Protein AF-A0A482Z0H4-F1 (afdb_monomer_lite)

Radius of gyration: 23.76 Å; chains: 1; bounding box: 44×50×64 Å

Foldseek 3Di:
DDDPVRVVVVVVVVVVDPQDPDPVSVVVVVCVVVVLVLPDDDDCVPPPQLVVQLVVVVVVPDDSVVSNVVSVVVVSVVSNVVSVCCVVVPPDPPPVVVVVVVVVVVVVVPDD

pLDDT: mean 78.41, std 15.63, range [41.41, 98.12]

Sequence (112 aa):
MLSRPKIVANRLNAQLSTGPKTSLGKRVSSKNSTKHGLNVEIDFESSDAYTYLKSLLTGEGYSSFEAADIAANLLNYRRVMDAYYETYTKTKEVDEFNWNMNLVAMGIGLDV

Secondary structure (DSSP, 8-state):
---HHHHHHHHHHHHH--S--SHHHHHHHHHHHHHT-TTS----TT-HHHHHHHHHHHHTT--HHHHHHHHHHHHHHHHHHHHHHHHHHS-----HHHHHHHHHHHHTTS--

Structure (mmCIF, N/CA/C/O backbone):
data_AF-A0A482Z0H4-F1
#
_entry.id   AF-A0A482Z0H4-F1
#
loop_
_atom_site.group_PDB
_atom_sit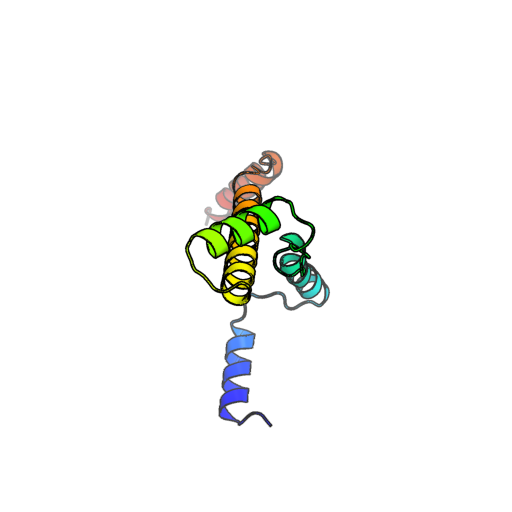e.id
_atom_site.type_symbol
_atom_site.label_atom_id
_atom_site.label_alt_id
_atom_site.label_comp_id
_atom_site.label_asym_id
_atom_site.label_entity_id
_atom_site.label_seq_id
_atom_site.pdbx_PDB_ins_code
_atom_site.Cartn_x
_atom_site.Cartn_y
_atom_site.Cartn_z
_atom_site.occupancy
_atom_site.B_iso_or_equiv
_atom_site.auth_seq_id
_atom_site.auth_comp_id
_atom_site.auth_asym_id
_atom_site.auth_atom_id
_atom_site.pdbx_PDB_model_num
ATOM 1 N N . MET A 1 1 ? 5.334 -32.801 -17.620 1.00 65.62 1 MET A N 1
ATOM 2 C CA . MET A 1 1 ? 6.019 -32.690 -18.932 1.00 65.62 1 MET A CA 1
ATOM 3 C C . MET A 1 1 ? 5.225 -31.758 -19.840 1.00 65.62 1 MET A C 1
ATOM 5 O O . MET A 1 1 ? 4.003 -31.839 -19.836 1.00 65.62 1 MET A O 1
ATOM 9 N N . LEU A 1 2 ? 5.878 -30.853 -20.578 1.00 71.94 2 LEU A N 1
ATOM 10 C CA . LEU A 1 2 ? 5.196 -29.991 -21.556 1.00 71.94 2 LEU A CA 1
ATOM 11 C C . LEU A 1 2 ? 4.818 -30.811 -22.799 1.00 71.94 2 LEU A C 1
ATOM 13 O O . LEU A 1 2 ? 5.626 -31.600 -23.285 1.00 71.94 2 LEU A O 1
ATOM 17 N N . SER A 1 3 ? 3.599 -30.634 -23.312 1.00 89.38 3 SER A N 1
ATOM 18 C CA . SER A 1 3 ? 3.145 -31.309 -24.532 1.00 89.38 3 SER A CA 1
ATOM 19 C C . SER A 1 3 ? 3.906 -30.799 -25.764 1.00 89.38 3 SER A C 1
ATOM 21 O O . SER A 1 3 ? 4.366 -29.654 -25.787 1.00 89.38 3 SER A O 1
ATOM 23 N N . ARG A 1 4 ? 4.018 -31.623 -26.818 1.00 88.56 4 ARG A N 1
ATOM 24 C CA . ARG A 1 4 ? 4.681 -31.235 -28.082 1.00 88.56 4 ARG A CA 1
ATOM 25 C C . ARG A 1 4 ? 4.195 -29.879 -28.636 1.00 88.56 4 ARG A C 1
ATOM 27 O O . ARG A 1 4 ? 5.056 -29.070 -28.975 1.00 88.56 4 ARG A O 1
ATOM 34 N N . PRO A 1 5 ? 2.881 -29.564 -28.650 1.00 90.12 5 PRO A N 1
ATOM 35 C CA . PRO A 1 5 ? 2.400 -28.247 -29.076 1.00 90.12 5 PRO A CA 1
ATOM 36 C C . PRO A 1 5 ? 2.927 -27.096 -28.211 1.00 90.12 5 PRO A C 1
ATOM 38 O O . PRO A 1 5 ? 3.361 -26.078 -28.743 1.00 90.12 5 PRO A O 1
ATOM 41 N N . LYS A 1 6 ? 2.970 -27.271 -26.880 1.00 87.38 6 LYS A N 1
ATOM 42 C CA . LYS A 1 6 ? 3.515 -26.259 -25.959 1.00 87.38 6 LYS A CA 1
ATOM 43 C C . LYS A 1 6 ? 5.006 -26.014 -26.190 1.00 87.38 6 LYS A C 1
ATOM 45 O O . LYS A 1 6 ? 5.451 -24.876 -26.103 1.00 87.38 6 LYS A O 1
ATOM 50 N N . ILE A 1 7 ? 5.776 -27.056 -26.507 1.00 90.56 7 ILE A N 1
ATOM 51 C CA . ILE A 1 7 ? 7.211 -26.919 -26.802 1.00 90.56 7 ILE A CA 1
ATOM 52 C C . ILE A 1 7 ? 7.426 -26.098 -28.079 1.00 90.56 7 ILE A C 1
ATOM 54 O O . ILE A 1 7 ? 8.255 -25.190 -28.080 1.00 90.56 7 ILE A O 1
ATOM 58 N N . VAL A 1 8 ? 6.671 -26.381 -29.147 1.00 91.31 8 VAL A N 1
ATOM 59 C CA . VAL A 1 8 ? 6.768 -25.641 -30.418 1.00 91.31 8 VAL A CA 1
ATOM 60 C C . VAL A 1 8 ? 6.372 -24.176 -30.227 1.00 91.31 8 VAL A C 1
ATOM 62 O O . VAL A 1 8 ? 7.127 -23.290 -30.623 1.00 91.31 8 VAL A O 1
ATOM 65 N N . ALA A 1 9 ? 5.255 -23.916 -29.540 1.00 86.94 9 ALA A N 1
ATOM 66 C CA . ALA A 1 9 ? 4.801 -22.560 -29.234 1.00 86.94 9 ALA A CA 1
ATOM 67 C C . ALA A 1 9 ? 5.834 -21.773 -28.408 1.00 86.94 9 ALA A C 1
ATOM 69 O O . ALA A 1 9 ? 6.181 -20.648 -28.758 1.00 86.94 9 ALA A O 1
ATOM 70 N N . ASN A 1 10 ? 6.407 -22.383 -27.364 1.00 84.88 10 ASN A N 1
ATOM 71 C CA . ASN A 1 10 ? 7.456 -21.746 -26.565 1.00 84.88 10 ASN A CA 1
ATOM 72 C C . ASN A 1 10 ? 8.699 -21.410 -27.397 1.00 84.88 10 ASN A C 1
ATOM 74 O O . ASN A 1 10 ? 9.334 -20.385 -27.158 1.00 84.88 10 ASN A O 1
ATOM 78 N N . ARG A 1 11 ? 9.050 -22.246 -28.382 1.00 85.06 11 ARG A N 1
ATOM 79 C CA . ARG A 1 11 ? 10.214 -22.022 -29.249 1.00 85.06 11 ARG A CA 1
ATOM 80 C C . ARG A 1 11 ? 10.001 -20.838 -30.191 1.00 85.06 11 ARG A C 1
ATOM 82 O O . ARG A 1 11 ? 10.892 -20.000 -30.300 1.00 85.06 11 ARG A O 1
ATOM 89 N N . LEU A 1 12 ? 8.824 -20.750 -30.811 1.00 88.19 12 LEU A N 1
ATOM 90 C CA . LEU A 1 12 ? 8.446 -19.629 -31.679 1.00 88.19 12 LEU A CA 1
ATOM 91 C C . LEU A 1 12 ? 8.375 -18.317 -30.885 1.00 88.19 12 LEU A C 1
ATOM 93 O O . LEU A 1 12 ? 8.996 -17.328 -31.266 1.00 88.19 12 LEU A O 1
ATOM 97 N N . ASN A 1 13 ? 7.733 -18.334 -29.714 1.00 83.69 13 ASN A N 1
ATOM 98 C CA . ASN A 1 13 ? 7.658 -17.164 -28.834 1.00 83.69 13 ASN A CA 1
ATOM 99 C C . ASN A 1 13 ? 9.045 -16.718 -28.343 1.00 83.69 13 ASN A C 1
ATOM 101 O O . ASN A 1 13 ? 9.315 -15.524 -28.242 1.00 83.69 13 ASN A O 1
ATOM 105 N N . ALA A 1 14 ? 9.957 -17.657 -28.074 1.00 78.75 14 ALA A N 1
ATOM 106 C CA . ALA A 1 14 ? 11.329 -17.335 -27.683 1.00 78.75 14 ALA A CA 1
ATOM 107 C C . ALA A 1 14 ? 12.154 -16.715 -28.827 1.00 78.75 14 ALA A C 1
ATOM 109 O O . ALA A 1 14 ? 13.024 -15.879 -28.570 1.00 78.75 14 ALA A O 1
ATOM 110 N N . GLN A 1 15 ? 11.897 -17.100 -30.082 1.00 81.56 15 GLN A N 1
ATOM 111 C CA . GLN A 1 15 ? 12.542 -16.491 -31.251 1.00 81.56 15 GLN A CA 1
ATOM 112 C C . GLN A 1 15 ? 12.078 -15.047 -31.461 1.00 81.56 15 GLN A C 1
ATOM 114 O O . GLN A 1 15 ? 12.917 -14.184 -31.708 1.00 81.56 15 GLN A O 1
ATOM 119 N N . LEU A 1 16 ? 10.782 -14.790 -31.267 1.00 81.50 16 LEU A N 1
ATOM 120 C CA . LEU A 1 16 ? 10.163 -13.464 -31.371 1.00 81.50 16 LEU A CA 1
ATOM 121 C C . LEU A 1 16 ? 10.383 -12.578 -30.134 1.00 81.50 16 LEU A C 1
ATOM 123 O O . LEU A 1 16 ? 10.096 -11.385 -30.167 1.00 81.50 16 LEU A O 1
ATOM 127 N N . SER A 1 17 ? 10.893 -13.140 -29.035 1.00 77.00 17 SER A N 1
ATOM 128 C CA . SER A 1 17 ? 11.144 -12.383 -27.811 1.00 77.00 17 SER A CA 1
ATOM 129 C C . SER A 1 17 ? 12.242 -11.337 -28.022 1.00 77.00 17 SER A C 1
ATOM 131 O O . SER A 1 17 ? 13.396 -11.668 -28.313 1.00 77.00 17 SER A O 1
ATOM 133 N N . THR A 1 18 ? 11.877 -10.074 -27.802 1.00 79.19 18 THR A N 1
ATOM 134 C CA . THR A 1 18 ? 12.770 -8.904 -27.757 1.00 79.19 18 THR A CA 1
ATOM 135 C C . THR A 1 18 ? 13.410 -8.701 -26.378 1.00 79.19 18 THR A C 1
ATOM 137 O O . THR A 1 18 ? 14.153 -7.746 -26.164 1.00 79.19 18 THR A O 1
ATOM 140 N N . GLY A 1 19 ? 13.136 -9.604 -25.429 1.00 76.56 19 GLY A N 1
ATOM 141 C CA . GLY A 1 19 ? 13.706 -9.568 -24.088 1.00 76.56 19 GLY A CA 1
ATOM 142 C C . GLY A 1 19 ? 15.207 -9.894 -24.060 1.00 76.56 19 GLY A C 1
ATOM 143 O O . GLY A 1 19 ? 15.771 -10.423 -25.023 1.00 76.56 19 GLY A O 1
ATOM 144 N N . PRO A 1 20 ? 15.887 -9.618 -22.936 1.00 80.94 20 PRO A N 1
ATOM 145 C CA . PRO A 1 20 ? 17.330 -9.797 -22.835 1.00 80.94 20 PRO A CA 1
ATOM 146 C C . PRO A 1 20 ? 17.752 -11.268 -22.979 1.00 80.94 20 PRO A C 1
ATOM 148 O O . PRO A 1 20 ? 17.348 -12.138 -22.201 1.00 80.94 20 PRO A O 1
ATOM 151 N N . LYS A 1 21 ? 18.630 -11.547 -23.953 1.00 82.31 21 LYS A N 1
ATOM 152 C CA . LYS A 1 21 ? 19.139 -12.904 -24.237 1.00 82.31 21 LYS A CA 1
ATOM 153 C C . LYS A 1 21 ? 20.409 -13.263 -23.459 1.00 82.31 21 LYS A C 1
ATOM 155 O O . LYS A 1 21 ? 20.683 -14.445 -23.258 1.00 82.31 21 LYS A O 1
ATOM 160 N N . THR A 1 22 ? 21.147 -12.270 -22.962 1.00 82.62 22 THR A N 1
ATOM 161 C CA . THR A 1 22 ? 22.387 -12.470 -22.193 1.00 82.62 22 THR A CA 1
ATOM 162 C C . THR A 1 22 ? 22.116 -12.585 -20.693 1.00 82.62 22 THR A C 1
ATOM 164 O O . THR A 1 22 ? 21.147 -12.032 -20.174 1.00 82.62 22 THR A O 1
ATOM 167 N N . SER A 1 23 ? 22.991 -13.283 -19.964 1.00 80.75 23 SER A N 1
ATOM 168 C CA . SER A 1 23 ? 22.929 -13.375 -18.495 1.00 80.75 23 SER A CA 1
ATOM 169 C C . SER A 1 23 ? 23.009 -11.996 -17.827 1.00 80.75 23 SER A C 1
ATOM 171 O O . SER A 1 23 ? 22.283 -11.727 -16.870 1.00 80.75 23 SER A O 1
ATOM 173 N N . LEU A 1 24 ? 23.837 -11.100 -18.371 1.00 78.00 24 LEU A N 1
ATOM 174 C CA . LEU A 1 24 ? 23.956 -9.713 -17.929 1.00 78.00 24 LEU A CA 1
ATOM 175 C C . LEU A 1 24 ? 22.665 -8.921 -18.185 1.00 78.00 24 LEU A C 1
ATOM 177 O O . LEU A 1 24 ? 22.136 -8.316 -17.256 1.00 78.00 24 LEU A O 1
ATOM 181 N N . GLY A 1 25 ? 22.099 -8.992 -19.394 1.00 81.75 25 GLY A N 1
ATOM 182 C CA . GLY A 1 25 ? 20.838 -8.322 -19.722 1.00 81.75 25 GLY A CA 1
ATOM 183 C C . GLY A 1 25 ? 19.666 -8.831 -18.879 1.00 81.75 25 GLY A C 1
ATOM 184 O O . GLY A 1 25 ? 18.851 -8.041 -18.410 1.00 81.75 25 GLY A O 1
ATOM 185 N N . LYS A 1 26 ? 19.610 -10.144 -18.613 1.00 83.50 26 LYS A N 1
ATOM 186 C CA . LYS A 1 26 ? 18.607 -10.742 -17.720 1.00 83.50 26 LYS A CA 1
ATOM 187 C C . LYS A 1 26 ? 18.744 -10.221 -16.293 1.00 83.50 26 LYS A C 1
ATOM 189 O O . LYS A 1 26 ? 17.734 -9.889 -15.689 1.00 83.50 26 LYS A O 1
ATOM 194 N N . ARG A 1 27 ? 19.973 -10.090 -15.778 1.00 77.56 27 ARG A N 1
ATOM 195 C CA . ARG A 1 27 ? 20.245 -9.526 -14.444 1.00 77.56 27 ARG A CA 1
ATOM 196 C C . ARG A 1 27 ? 19.860 -8.048 -14.348 1.00 77.56 27 ARG A C 1
ATOM 198 O O . ARG A 1 27 ? 19.382 -7.604 -13.312 1.00 77.56 27 ARG A O 1
ATOM 205 N N . VAL A 1 28 ? 20.068 -7.272 -15.410 1.00 76.69 28 VAL A N 1
ATOM 206 C CA . VAL A 1 28 ? 19.626 -5.869 -15.465 1.00 76.69 28 VAL A CA 1
ATOM 207 C C . VAL A 1 28 ? 18.098 -5.796 -15.494 1.00 76.69 28 VAL A C 1
ATOM 209 O O . VAL A 1 28 ? 17.506 -5.077 -14.697 1.00 76.69 28 VAL A O 1
ATOM 212 N N . SER A 1 29 ? 17.444 -6.611 -16.323 1.00 76.06 29 SER A N 1
ATOM 213 C CA . SER A 1 29 ? 15.981 -6.678 -16.379 1.00 76.06 29 SER A CA 1
ATOM 214 C C . SER A 1 29 ? 15.353 -7.212 -15.090 1.00 76.06 29 SER A C 1
ATOM 216 O O . SER A 1 29 ? 14.285 -6.742 -14.715 1.00 76.06 29 SER A O 1
ATOM 218 N N . SER A 1 30 ? 15.993 -8.145 -14.379 1.00 70.38 30 SER A N 1
ATOM 219 C CA . SER A 1 30 ? 15.509 -8.631 -13.080 1.00 70.38 30 SER A CA 1
ATOM 220 C C . SER A 1 30 ? 15.648 -7.580 -11.983 1.00 70.38 30 SER A C 1
ATOM 222 O O . SER A 1 30 ? 14.942 -7.635 -10.986 1.00 70.38 30 SER A O 1
ATOM 224 N N . LYS A 1 31 ? 16.546 -6.603 -12.150 1.00 67.56 31 LYS A N 1
ATOM 225 C CA . LYS A 1 31 ? 16.622 -5.457 -11.243 1.00 67.56 31 LYS A CA 1
ATOM 226 C C . LYS A 1 31 ? 15.501 -4.449 -11.480 1.00 67.56 31 LYS A C 1
ATOM 228 O O . LYS A 1 31 ? 15.220 -3.678 -10.569 1.00 67.56 31 LYS A O 1
ATOM 233 N N . ASN A 1 32 ? 14.827 -4.454 -12.636 1.00 67.19 32 ASN A N 1
ATOM 234 C CA . ASN A 1 32 ? 13.681 -3.564 -12.862 1.00 67.19 32 ASN A CA 1
ATOM 235 C C . ASN A 1 32 ? 12.542 -3.863 -11.879 1.00 67.19 32 ASN A C 1
ATOM 237 O O . ASN A 1 32 ? 11.956 -2.929 -11.344 1.00 67.19 32 ASN A O 1
ATOM 241 N N . SER A 1 33 ? 12.286 -5.136 -11.552 1.00 56.84 33 SER A N 1
ATOM 242 C CA . SER A 1 33 ? 11.258 -5.498 -10.563 1.00 56.84 33 SER A CA 1
ATOM 243 C C . SER A 1 33 ? 11.622 -5.072 -9.138 1.00 56.84 33 SER A C 1
ATOM 245 O O . SER A 1 33 ? 10.737 -4.773 -8.346 1.00 56.84 33 SER A O 1
ATOM 247 N N . THR A 1 34 ? 12.916 -5.004 -8.807 1.00 59.12 34 THR A N 1
ATOM 248 C CA . THR A 1 34 ? 13.388 -4.521 -7.497 1.00 59.12 34 THR A CA 1
ATOM 249 C C . THR A 1 34 ? 13.540 -3.001 -7.437 1.00 59.12 34 THR A C 1
ATOM 251 O O . THR A 1 34 ? 13.441 -2.425 -6.362 1.00 59.12 34 THR A O 1
ATOM 254 N N . LYS A 1 35 ? 13.775 -2.331 -8.574 1.00 58.69 35 LYS A N 1
ATOM 255 C CA . LYS A 1 35 ? 14.055 -0.887 -8.638 1.00 58.69 35 LYS A CA 1
ATOM 256 C C . LYS A 1 35 ? 12.854 -0.035 -8.233 1.00 58.69 35 LYS A C 1
ATOM 258 O O . LYS A 1 35 ? 13.044 1.033 -7.668 1.00 58.69 35 LYS A O 1
ATOM 263 N N . HIS A 1 36 ? 11.645 -0.510 -8.514 1.00 57.31 36 HIS A N 1
ATOM 264 C CA . HIS A 1 36 ? 10.412 0.208 -8.191 1.00 57.31 36 HIS A CA 1
ATOM 265 C C . HIS A 1 36 ? 9.824 -0.183 -6.824 1.00 57.31 36 HIS A C 1
ATOM 267 O O . HIS A 1 36 ? 8.779 0.333 -6.454 1.00 57.31 36 HIS A O 1
ATOM 273 N N . GLY A 1 37 ? 10.451 -1.107 -6.077 1.00 55.16 37 GLY A N 1
ATOM 274 C CA . GLY A 1 37 ? 10.025 -1.482 -4.718 1.00 55.16 37 GLY A CA 1
ATOM 275 C C . GLY A 1 37 ? 8.654 -2.168 -4.607 1.00 55.16 37 GLY A C 1
ATOM 276 O O . GLY A 1 37 ? 8.264 -2.573 -3.517 1.00 55.16 37 GLY A O 1
ATOM 277 N N . LEU A 1 38 ? 7.937 -2.361 -5.721 1.00 60.41 38 LEU A N 1
ATOM 278 C CA . LEU A 1 38 ? 6.569 -2.896 -5.743 1.00 60.41 38 LEU A CA 1
ATOM 279 C C . LEU A 1 38 ? 6.461 -4.352 -5.265 1.00 60.41 38 LEU A C 1
ATOM 281 O O . LEU A 1 38 ? 5.365 -4.811 -4.967 1.00 60.41 38 LEU A O 1
ATOM 285 N N . ASN A 1 39 ? 7.591 -5.059 -5.180 1.00 60.56 39 ASN A N 1
ATOM 286 C CA . ASN A 1 39 ? 7.668 -6.471 -4.809 1.00 60.56 39 ASN A CA 1
ATOM 287 C C . ASN A 1 39 ? 8.219 -6.711 -3.391 1.00 60.56 39 ASN A C 1
ATOM 289 O O . ASN A 1 39 ? 8.593 -7.836 -3.069 1.00 60.56 39 ASN A O 1
ATOM 293 N N . VAL A 1 40 ? 8.333 -5.660 -2.571 1.00 65.88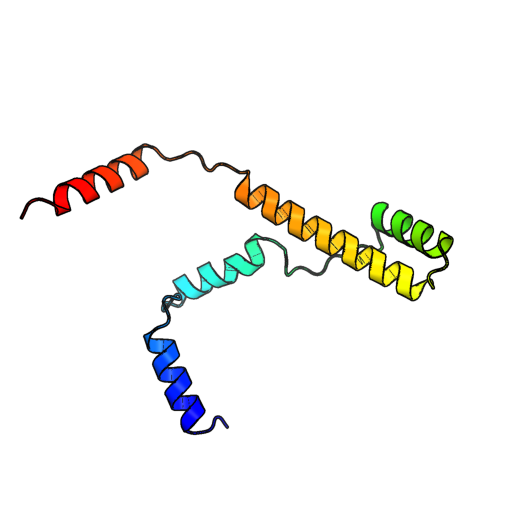 40 VAL A N 1
ATOM 294 C CA . VAL A 1 40 ? 8.757 -5.768 -1.168 1.00 65.88 40 VAL A CA 1
ATOM 295 C C . VAL A 1 40 ? 7.513 -5.810 -0.286 1.00 65.88 40 VAL A C 1
ATOM 297 O O . VAL A 1 40 ? 6.659 -4.923 -0.377 1.00 65.88 40 VAL A O 1
ATOM 300 N N . GLU A 1 41 ? 7.409 -6.848 0.541 1.00 67.62 41 GLU A N 1
ATOM 301 C CA . GLU A 1 41 ? 6.418 -6.934 1.612 1.00 67.62 41 GLU A CA 1
ATOM 302 C C . GLU A 1 41 ? 6.691 -5.804 2.611 1.00 67.62 41 GLU A C 1
ATOM 304 O O . GLU A 1 41 ? 7.817 -5.651 3.088 1.00 67.62 41 GLU A O 1
ATOM 309 N N . ILE A 1 42 ? 5.692 -4.955 2.847 1.00 75.88 42 ILE A N 1
ATOM 310 C CA . ILE A 1 42 ? 5.785 -3.856 3.807 1.00 75.88 42 ILE A CA 1
ATOM 311 C C . ILE A 1 42 ? 4.874 -4.175 4.974 1.00 75.88 42 ILE A C 1
ATOM 313 O O . ILE A 1 42 ? 3.698 -4.482 4.785 1.00 75.88 42 ILE A O 1
ATOM 317 N N . ASP A 1 43 ? 5.438 -4.056 6.168 1.00 82.88 43 ASP A N 1
ATOM 318 C CA . ASP A 1 43 ? 4.662 -4.026 7.391 1.00 82.88 43 ASP A CA 1
ATOM 319 C C . ASP A 1 43 ? 3.962 -2.666 7.513 1.00 82.88 43 ASP A C 1
ATOM 321 O O . ASP A 1 43 ? 4.603 -1.640 7.744 1.00 82.88 43 ASP A O 1
ATOM 325 N N . PHE A 1 44 ? 2.645 -2.660 7.306 1.00 82.12 44 PHE A N 1
ATOM 326 C CA . PHE A 1 44 ? 1.810 -1.479 7.512 1.00 82.12 44 PHE A CA 1
ATOM 327 C C . PHE A 1 44 ? 1.246 -1.403 8.929 1.00 82.12 44 PHE A C 1
ATOM 329 O O . PHE A 1 44 ? 0.786 -0.332 9.307 1.00 82.12 44 PHE A O 1
ATOM 336 N N . GLU A 1 45 ? 1.281 -2.479 9.723 1.00 78.75 45 GLU A N 1
ATOM 337 C CA . GLU A 1 45 ? 0.650 -2.515 11.054 1.00 78.75 45 GLU A CA 1
ATOM 338 C C . GLU A 1 45 ? 1.277 -1.493 12.012 1.00 78.75 45 GLU A C 1
ATOM 340 O O . GLU A 1 45 ? 0.614 -0.981 12.910 1.00 78.75 45 GLU A O 1
ATOM 345 N N . SER A 1 46 ? 2.543 -1.143 11.782 1.00 82.94 46 SER A N 1
ATOM 346 C CA . SER A 1 46 ? 3.276 -0.114 12.520 1.00 82.94 46 SER A CA 1
ATOM 347 C C . SER A 1 46 ? 3.032 1.321 12.021 1.00 82.94 46 SER A C 1
ATOM 349 O O . SER A 1 46 ? 3.570 2.269 12.592 1.00 82.94 46 SER A O 1
ATOM 351 N N . SER A 1 47 ? 2.229 1.514 10.969 1.00 90.38 47 SER A N 1
ATOM 352 C CA . SER A 1 47 ? 1.926 2.831 10.406 1.00 90.38 47 SER A CA 1
ATOM 353 C C . SER A 1 47 ? 0.741 3.506 11.103 1.00 90.38 47 SER A C 1
ATOM 355 O O . SER A 1 47 ? -0.347 2.934 11.224 1.00 90.38 47 SER A O 1
ATOM 357 N N . ASP A 1 48 ? 0.901 4.788 11.442 1.00 94.62 48 ASP A N 1
ATOM 358 C CA . ASP A 1 48 ? -0.199 5.636 11.924 1.00 94.62 48 ASP A CA 1
ATOM 359 C C . ASP A 1 48 ? -1.362 5.687 10.920 1.00 94.62 48 ASP A C 1
ATOM 361 O O . ASP A 1 48 ? -2.531 5.638 11.303 1.00 94.62 48 ASP A O 1
ATOM 365 N N . ALA A 1 49 ? -1.050 5.726 9.618 1.00 94.62 49 ALA A N 1
ATOM 366 C CA . ALA A 1 49 ? -2.050 5.767 8.553 1.00 94.62 49 ALA A CA 1
ATOM 367 C C . ALA A 1 49 ? -2.879 4.478 8.494 1.00 94.62 49 ALA A C 1
ATOM 369 O O . ALA A 1 49 ? -4.089 4.531 8.274 1.00 94.62 49 ALA A O 1
ATOM 370 N N . TYR A 1 50 ? -2.243 3.327 8.722 1.00 96.38 50 TYR A N 1
ATOM 371 C CA . TYR A 1 50 ? -2.933 2.042 8.793 1.00 96.38 50 TYR A CA 1
ATOM 372 C C . TYR A 1 50 ? -3.872 1.993 9.996 1.00 96.38 50 TYR A C 1
ATOM 374 O O . TYR A 1 50 ? -5.054 1.685 9.844 1.00 96.38 50 TYR A O 1
ATOM 382 N N . THR A 1 51 ? -3.364 2.365 11.173 1.00 96.00 51 THR A N 1
ATOM 383 C CA . THR A 1 51 ? -4.149 2.382 12.414 1.00 96.00 51 THR A CA 1
ATOM 384 C C . THR A 1 51 ? -5.365 3.295 12.275 1.00 96.00 51 THR A C 1
ATOM 386 O O . THR A 1 51 ? -6.488 2.900 12.602 1.00 96.00 51 THR A O 1
ATOM 389 N N . TYR A 1 52 ? -5.162 4.489 11.714 1.00 96.94 52 TYR A N 1
ATOM 390 C CA . TYR A 1 52 ? -6.231 5.436 11.430 1.00 96.94 52 TYR A CA 1
ATOM 391 C C . TYR A 1 52 ? -7.278 4.856 10.469 1.00 96.94 52 TYR A C 1
ATOM 393 O O . TYR A 1 52 ? -8.455 4.792 10.826 1.00 96.94 52 TYR A O 1
ATOM 401 N N . LEU A 1 53 ? -6.868 4.366 9.292 1.00 96.94 53 LEU A N 1
ATOM 402 C CA . LEU A 1 53 ? -7.784 3.794 8.296 1.00 96.94 53 LEU A CA 1
ATOM 403 C C . LEU A 1 53 ? -8.575 2.606 8.848 1.00 96.94 53 LEU A C 1
ATOM 405 O O . LEU A 1 53 ? -9.788 2.541 8.666 1.00 96.94 53 LEU A O 1
ATOM 409 N N . LYS A 1 54 ? -7.913 1.697 9.567 1.00 97.56 54 LYS A N 1
ATOM 410 C CA . LYS A 1 54 ? -8.559 0.542 10.195 1.00 97.56 54 LYS A CA 1
ATOM 411 C C . LYS A 1 54 ? -9.606 0.973 11.219 1.00 97.56 54 LYS A C 1
ATOM 413 O O . LYS A 1 54 ? -10.708 0.424 11.228 1.00 97.56 54 LYS A O 1
ATOM 418 N N . SER A 1 55 ? -9.293 1.965 12.058 1.00 97.38 55 SER A N 1
ATOM 419 C CA . SER A 1 55 ? -10.252 2.499 13.034 1.00 97.38 55 SER A CA 1
ATOM 420 C C . SER A 1 55 ? -11.457 3.162 12.364 1.00 97.38 55 SER A C 1
ATOM 422 O O . SER A 1 55 ? -12.588 2.925 12.782 1.00 97.38 55 SER A O 1
ATOM 424 N N . LEU A 1 56 ? -11.229 3.910 11.280 1.00 98.12 56 LEU A N 1
ATOM 425 C CA . LEU A 1 56 ? -12.280 4.567 10.510 1.00 98.12 56 LEU A CA 1
ATOM 426 C C . LEU A 1 56 ? -13.215 3.534 9.872 1.00 98.12 56 LEU A C 1
ATOM 428 O O . LEU A 1 56 ? -14.423 3.612 10.048 1.00 98.12 56 LEU A O 1
ATOM 432 N N . LEU A 1 57 ? -12.661 2.508 9.222 1.00 98.12 57 LEU A N 1
ATOM 433 C CA . LEU A 1 57 ? -13.435 1.423 8.609 1.00 98.12 57 LEU A CA 1
ATOM 434 C C . LEU A 1 57 ? -14.205 0.599 9.646 1.00 98.12 57 LEU A C 1
ATOM 436 O O . LEU A 1 57 ? -15.351 0.223 9.418 1.00 98.12 57 LEU A O 1
ATOM 440 N N . THR A 1 58 ? -13.613 0.361 10.815 1.00 97.88 58 THR A N 1
ATOM 441 C CA . THR A 1 58 ? -14.331 -0.292 11.919 1.00 97.88 58 THR A CA 1
ATOM 442 C C . THR A 1 58 ? -15.501 0.576 12.400 1.00 97.88 58 THR A C 1
ATOM 444 O O . THR A 1 58 ? -16.580 0.056 12.673 1.00 97.88 58 THR A O 1
ATOM 447 N N . GLY A 1 59 ? -15.318 1.902 12.460 1.00 97.69 59 GLY A N 1
ATOM 448 C CA . GLY A 1 59 ? -16.377 2.864 12.783 1.00 97.69 59 GLY A CA 1
ATOM 449 C C . GLY A 1 59 ? -17.522 2.897 11.763 1.00 97.69 59 GLY A C 1
ATOM 450 O O . GLY A 1 59 ? -18.666 3.117 12.146 1.00 97.69 59 GLY A O 1
ATOM 451 N N . GLU A 1 60 ? -17.231 2.601 10.495 1.00 97.12 60 GLU A N 1
ATOM 452 C CA . GLU A 1 60 ? -18.212 2.472 9.403 1.00 97.12 60 GLU A CA 1
ATOM 453 C C . GLU A 1 60 ? -18.945 1.113 9.391 1.00 97.12 60 GLU A C 1
ATOM 455 O O . GLU A 1 60 ? -19.832 0.886 8.569 1.00 97.12 60 GLU A O 1
ATOM 460 N N . GLY A 1 61 ? -18.606 0.199 10.307 1.00 97.81 61 GLY A N 1
ATOM 461 C CA . GLY A 1 61 ? -19.301 -1.080 10.479 1.00 97.81 61 GLY A CA 1
ATOM 462 C C . GLY A 1 61 ? -18.664 -2.276 9.769 1.00 97.81 61 GLY A C 1
ATOM 463 O O . GLY A 1 61 ? -19.243 -3.363 9.795 1.00 97.81 61 GLY A O 1
ATOM 464 N N . TYR A 1 62 ? -17.475 -2.122 9.180 1.00 98.00 62 TYR A N 1
ATOM 465 C CA . TYR A 1 62 ? -16.699 -3.268 8.702 1.00 98.00 62 TYR A CA 1
ATOM 466 C C . TYR A 1 62 ? -16.178 -4.093 9.880 1.00 98.00 62 TYR A C 1
ATOM 468 O O . TYR A 1 62 ? -15.840 -3.558 10.942 1.00 98.00 62 TYR A O 1
ATOM 476 N N . SER A 1 63 ? -16.063 -5.411 9.698 1.00 98.06 63 SER A N 1
ATOM 477 C CA . SER A 1 63 ? -15.396 -6.242 10.700 1.00 98.06 63 SER A CA 1
ATOM 478 C C . SER A 1 63 ? -13.925 -5.837 10.841 1.00 98.06 63 SER A C 1
ATOM 480 O O . SER A 1 63 ? -13.306 -5.346 9.901 1.00 98.06 63 SER A O 1
ATOM 482 N N . SER A 1 64 ? -13.321 -6.095 12.004 1.00 95.06 64 SER A N 1
ATOM 483 C CA . SER A 1 64 ? -11.895 -5.796 12.238 1.00 95.06 64 SER A CA 1
ATOM 484 C C . SER A 1 64 ? -10.971 -6.442 11.191 1.00 95.06 64 SER A C 1
ATOM 486 O O . SER A 1 64 ? -9.949 -5.864 10.820 1.00 95.06 64 SER A O 1
ATOM 488 N N . PHE A 1 65 ? -11.351 -7.620 10.684 1.00 95.38 65 PHE A N 1
ATOM 489 C CA . PHE A 1 65 ? -10.618 -8.323 9.632 1.00 95.38 65 PHE A CA 1
ATOM 490 C C . PHE A 1 65 ? -10.752 -7.627 8.270 1.00 95.38 65 PHE A C 1
ATOM 492 O O . PHE A 1 65 ? -9.742 -7.348 7.632 1.00 95.38 65 PHE A O 1
ATOM 499 N N . GLU A 1 66 ? -11.974 -7.286 7.850 1.00 96.88 66 GLU A N 1
ATOM 500 C CA . GLU A 1 66 ? -12.204 -6.550 6.597 1.00 96.88 66 GLU A CA 1
ATOM 501 C C . GLU A 1 66 ? -11.567 -5.157 6.640 1.00 96.88 66 GLU A C 1
ATOM 503 O O . GLU A 1 66 ? -10.929 -4.735 5.682 1.00 96.88 66 GLU A O 1
ATOM 508 N N . ALA A 1 67 ? -11.677 -4.460 7.771 1.00 97.50 67 ALA A N 1
ATOM 509 C CA . ALA A 1 67 ? -11.064 -3.155 7.977 1.00 97.50 67 ALA A CA 1
ATOM 510 C C . ALA A 1 67 ? -9.533 -3.210 7.848 1.00 97.50 67 ALA A C 1
ATOM 512 O O . ALA A 1 67 ? -8.938 -2.326 7.231 1.00 97.50 67 ALA A O 1
ATOM 513 N N . ALA A 1 68 ? -8.897 -4.251 8.398 1.00 95.12 68 ALA A N 1
ATOM 514 C CA . ALA A 1 68 ? -7.461 -4.482 8.260 1.00 95.12 68 ALA A CA 1
ATOM 515 C C . ALA A 1 68 ? -7.058 -4.727 6.797 1.00 95.12 68 ALA A C 1
ATOM 517 O O . ALA A 1 68 ? -6.132 -4.087 6.296 1.00 95.12 68 ALA A O 1
ATOM 518 N N . ASP A 1 69 ? -7.779 -5.607 6.098 1.00 94.88 69 ASP A N 1
ATOM 519 C CA . ASP A 1 69 ? -7.485 -5.953 4.704 1.00 94.88 69 ASP A CA 1
ATOM 520 C C . ASP A 1 69 ? -7.672 -4.750 3.763 1.00 94.88 69 ASP A C 1
ATOM 522 O O . ASP A 1 69 ? -6.801 -4.434 2.948 1.00 94.88 69 ASP A O 1
ATOM 526 N N . ILE A 1 70 ? -8.766 -3.999 3.918 1.00 95.88 70 ILE A N 1
ATOM 527 C CA . ILE A 1 70 ? -9.024 -2.788 3.128 1.00 95.88 70 ILE A CA 1
ATOM 528 C C . ILE A 1 70 ? -7.944 -1.728 3.396 1.00 95.88 70 ILE A C 1
ATOM 530 O O . ILE A 1 70 ? -7.409 -1.149 2.447 1.00 95.88 70 ILE A O 1
ATOM 534 N N . ALA A 1 71 ? -7.579 -1.486 4.662 1.00 96.00 71 ALA A N 1
ATOM 535 C CA . ALA A 1 71 ? -6.546 -0.511 5.016 1.00 96.00 71 ALA A CA 1
ATOM 536 C C . ALA A 1 71 ? -5.182 -0.872 4.402 1.00 96.00 71 ALA A C 1
ATOM 538 O O . ALA A 1 71 ? -4.536 -0.019 3.787 1.00 96.00 71 ALA A O 1
ATOM 539 N N . ALA A 1 72 ? -4.765 -2.138 4.502 1.00 93.00 72 ALA A N 1
ATOM 540 C CA . ALA A 1 72 ? -3.514 -2.614 3.915 1.00 93.00 72 ALA A CA 1
ATOM 541 C C . ALA A 1 72 ? -3.506 -2.473 2.382 1.00 93.00 72 ALA A C 1
ATOM 543 O O . ALA A 1 72 ? -2.521 -2.012 1.797 1.00 93.00 72 ALA A O 1
ATOM 544 N N . ASN A 1 73 ? -4.612 -2.816 1.715 1.00 92.31 73 ASN A N 1
ATOM 545 C CA . ASN A 1 73 ? -4.727 -2.706 0.261 1.00 92.31 73 ASN A CA 1
ATOM 546 C C . ASN A 1 73 ? -4.709 -1.250 -0.227 1.00 92.31 73 ASN A C 1
ATOM 548 O O . ASN A 1 73 ? -4.042 -0.947 -1.220 1.00 92.31 73 ASN A O 1
ATOM 552 N N . LEU A 1 74 ? -5.371 -0.329 0.480 1.00 94.50 74 LEU A N 1
ATOM 553 C CA . LEU A 1 74 ? -5.349 1.100 0.145 1.00 94.50 74 LEU A CA 1
ATOM 554 C C . LEU A 1 74 ? -3.941 1.697 0.255 1.00 94.50 74 LEU A C 1
ATOM 556 O O . LEU A 1 74 ? -3.508 2.431 -0.637 1.00 94.50 74 LEU A O 1
ATOM 560 N N . LEU A 1 75 ? -3.201 1.359 1.314 1.00 93.06 75 LEU A N 1
ATOM 561 C CA . LEU A 1 75 ? -1.829 1.838 1.501 1.00 93.06 75 LEU A CA 1
ATOM 562 C C . LEU A 1 75 ? -0.868 1.249 0.465 1.00 93.06 75 LEU A C 1
ATOM 564 O O . LEU A 1 75 ? -0.042 1.973 -0.097 1.00 93.06 75 LEU A O 1
ATOM 568 N N . ASN A 1 76 ? -1.021 -0.037 0.141 1.00 89.69 76 ASN A N 1
ATOM 569 C CA . ASN A 1 76 ? -0.282 -0.666 -0.950 1.00 89.69 76 ASN A CA 1
ATOM 570 C C . ASN A 1 76 ? -0.542 0.026 -2.290 1.00 89.69 76 ASN A C 1
ATOM 572 O O . ASN A 1 76 ? 0.405 0.340 -3.016 1.00 89.69 76 ASN A O 1
ATOM 576 N N . TYR A 1 77 ? -1.808 0.299 -2.608 1.00 90.00 77 TYR A N 1
ATOM 577 C CA . TYR A 1 77 ? -2.181 1.020 -3.820 1.00 90.00 77 TYR A CA 1
ATOM 578 C C . TYR A 1 77 ? -1.545 2.412 -3.860 1.00 90.00 77 TYR A C 1
ATOM 580 O O . TYR A 1 77 ? -0.950 2.792 -4.872 1.00 90.00 77 TYR A O 1
ATOM 588 N N . ARG A 1 78 ? -1.598 3.157 -2.748 1.00 90.88 78 ARG A N 1
ATOM 589 C CA . ARG A 1 78 ? -1.002 4.494 -2.664 1.00 90.88 78 ARG A CA 1
ATOM 590 C C . ARG A 1 78 ? 0.502 4.460 -2.925 1.00 90.88 78 ARG A C 1
ATOM 592 O O . ARG A 1 78 ? 0.973 5.208 -3.777 1.00 90.88 78 ARG A O 1
ATOM 599 N N . ARG A 1 79 ? 1.223 3.529 -2.293 1.00 87.75 79 ARG A N 1
ATOM 600 C CA . ARG A 1 79 ? 2.662 3.306 -2.513 1.00 87.75 79 ARG A CA 1
ATOM 601 C C . ARG A 1 79 ? 2.986 3.040 -3.981 1.00 87.75 79 ARG A C 1
ATOM 603 O O . ARG A 1 79 ? 3.947 3.589 -4.513 1.00 87.75 79 ARG A O 1
ATOM 610 N N . VAL A 1 80 ? 2.201 2.180 -4.630 1.00 84.25 80 VAL A N 1
ATOM 611 C CA . VAL A 1 80 ? 2.382 1.852 -6.051 1.00 84.25 80 VAL A CA 1
ATOM 612 C C . VAL A 1 80 ? 2.236 3.112 -6.901 1.00 84.25 80 VAL A C 1
ATOM 614 O O . VAL A 1 80 ? 3.079 3.382 -7.755 1.00 84.25 80 VAL A O 1
ATOM 617 N N . MET A 1 81 ? 1.196 3.903 -6.638 1.00 86.88 81 MET A N 1
ATOM 618 C CA . MET A 1 81 ? 0.935 5.137 -7.375 1.00 86.88 81 MET A CA 1
ATOM 619 C C . MET A 1 81 ? 2.010 6.200 -7.147 1.00 86.88 81 MET A C 1
ATOM 621 O O . MET A 1 81 ? 2.411 6.856 -8.107 1.00 86.88 81 MET A O 1
ATOM 625 N N . ASP A 1 82 ? 2.532 6.328 -5.928 1.00 86.69 82 ASP A N 1
ATOM 626 C CA . ASP A 1 82 ? 3.631 7.249 -5.625 1.00 86.69 82 ASP A CA 1
ATOM 627 C C . ASP A 1 82 ? 4.915 6.846 -6.367 1.00 86.69 82 ASP A C 1
ATOM 629 O O . ASP A 1 82 ? 5.547 7.684 -7.010 1.00 86.69 82 ASP A O 1
ATOM 633 N N . ALA A 1 83 ? 5.245 5.551 -6.411 1.00 84.12 83 ALA A N 1
ATOM 634 C CA . ALA A 1 83 ? 6.389 5.052 -7.178 1.00 84.12 83 ALA A CA 1
ATOM 635 C C . ALA A 1 83 ? 6.247 5.299 -8.694 1.00 84.12 83 ALA A C 1
ATOM 637 O O . ALA A 1 83 ? 7.225 5.643 -9.372 1.00 84.12 83 ALA A O 1
ATOM 638 N N . TYR A 1 84 ? 5.038 5.140 -9.248 1.00 82.69 84 TYR A N 1
ATOM 639 C CA . TYR A 1 84 ? 4.759 5.494 -10.642 1.00 82.69 84 TYR A CA 1
ATOM 640 C C . TYR A 1 84 ? 4.934 6.991 -10.881 1.00 82.69 84 TYR A C 1
ATOM 642 O O . TYR A 1 84 ? 5.626 7.381 -11.823 1.00 82.69 84 TYR A O 1
ATOM 650 N N . TYR A 1 85 ? 4.350 7.820 -10.016 1.00 83.44 85 TYR A N 1
ATOM 651 C CA . TYR A 1 85 ? 4.453 9.268 -10.112 1.00 83.44 85 TYR A CA 1
ATOM 652 C C . TYR A 1 85 ? 5.915 9.717 -10.088 1.00 83.44 85 TYR A C 1
ATOM 654 O O . TYR A 1 85 ? 6.346 10.414 -11.005 1.00 83.44 85 TYR A O 1
ATOM 662 N N . GLU A 1 86 ? 6.710 9.252 -9.123 1.00 82.00 86 GLU A N 1
ATOM 663 C CA . GLU A 1 86 ? 8.146 9.543 -9.052 1.00 82.00 86 GLU A CA 1
ATOM 664 C C . GLU A 1 86 ? 8.885 9.135 -10.328 1.00 82.00 86 GLU A C 1
ATOM 666 O O . GLU A 1 86 ? 9.740 9.873 -10.812 1.00 82.00 86 GLU A O 1
ATOM 671 N N . THR A 1 87 ? 8.552 7.973 -10.896 1.00 79.62 87 THR A N 1
ATOM 672 C CA . THR A 1 87 ? 9.206 7.460 -12.107 1.00 79.62 87 THR A CA 1
ATOM 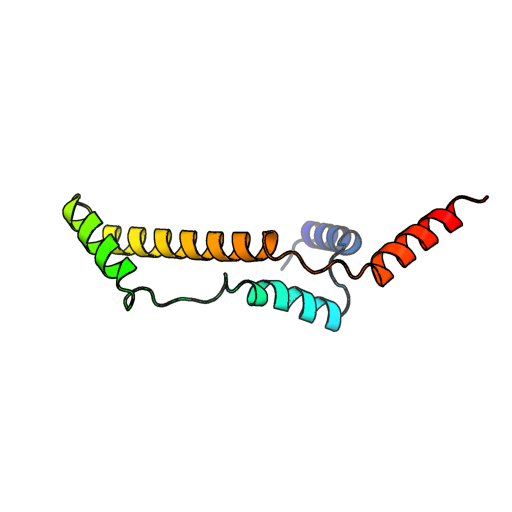673 C C . THR A 1 87 ? 8.943 8.350 -13.323 1.00 79.62 87 THR A C 1
ATOM 675 O O . THR A 1 87 ? 9.853 8.553 -14.127 1.00 79.62 87 THR A O 1
ATOM 678 N N . TYR A 1 88 ? 7.725 8.876 -13.466 1.00 76.56 88 TYR A N 1
ATOM 679 C CA . TYR A 1 88 ? 7.331 9.678 -14.628 1.00 76.56 88 TYR A CA 1
ATOM 680 C C . TYR A 1 88 ? 7.559 11.182 -14.457 1.00 76.56 88 TYR A C 1
ATOM 682 O O . TYR A 1 88 ? 7.671 11.888 -15.456 1.00 76.56 88 TYR A O 1
ATOM 690 N N . THR A 1 89 ? 7.650 11.677 -13.222 1.00 80.81 89 THR A N 1
ATOM 691 C CA . THR A 1 89 ? 7.868 13.106 -12.936 1.00 80.81 89 THR A CA 1
ATOM 692 C C . THR A 1 89 ? 9.311 13.461 -12.603 1.00 80.81 89 THR A C 1
ATOM 694 O O . THR A 1 89 ? 9.680 14.626 -12.739 1.00 80.81 89 THR A O 1
ATOM 697 N N . LYS A 1 90 ? 10.175 12.488 -12.267 1.00 73.44 90 LYS A N 1
ATOM 698 C CA . LYS A 1 90 ? 11.628 12.695 -12.350 1.00 73.44 90 LYS A CA 1
ATOM 699 C C . LYS A 1 90 ? 12.020 12.830 -13.817 1.00 73.44 90 LYS A C 1
ATOM 701 O O . LYS A 1 90 ? 12.367 11.850 -14.477 1.00 73.44 90 LYS A O 1
ATOM 706 N N . THR A 1 91 ? 12.006 14.058 -14.323 1.00 59.94 91 THR A N 1
ATOM 707 C CA . THR A 1 91 ? 12.729 14.403 -15.544 1.00 59.94 91 THR A CA 1
ATOM 708 C C . THR A 1 91 ? 14.186 14.015 -15.337 1.00 59.94 91 THR A C 1
ATOM 710 O O . THR A 1 91 ? 14.881 14.581 -14.493 1.00 59.94 91 THR A O 1
ATOM 713 N N . LYS A 1 92 ? 14.654 13.012 -16.083 1.00 58.53 92 LYS A N 1
ATOM 714 C CA . LYS A 1 92 ? 16.090 12.880 -16.307 1.00 58.53 92 LYS A CA 1
ATOM 715 C C . LYS A 1 92 ? 16.510 14.127 -17.070 1.00 58.53 92 LYS A C 1
ATOM 717 O O . LYS A 1 92 ? 15.859 14.447 -18.063 1.00 58.53 92 LYS A O 1
ATOM 722 N N . GLU A 1 93 ? 17.555 14.810 -16.614 1.00 57.53 93 GLU A N 1
ATOM 723 C CA . GLU A 1 93 ? 18.211 15.805 -17.458 1.00 57.53 93 GLU A CA 1
ATOM 724 C C . GLU A 1 93 ? 18.503 15.145 -18.805 1.00 57.53 93 GLU A C 1
ATOM 726 O O . GLU A 1 93 ? 19.048 14.036 -18.869 1.00 57.53 93 GLU A O 1
ATOM 731 N N . VAL A 1 94 ? 18.025 15.775 -19.875 1.00 58.72 94 VAL A N 1
ATOM 732 C CA . VAL A 1 94 ? 18.386 15.351 -21.217 1.00 58.72 94 VAL A CA 1
ATOM 733 C C . VAL A 1 94 ? 19.871 15.640 -21.326 1.00 58.72 94 VAL A C 1
ATOM 735 O O . VAL A 1 94 ? 20.283 16.794 -21.283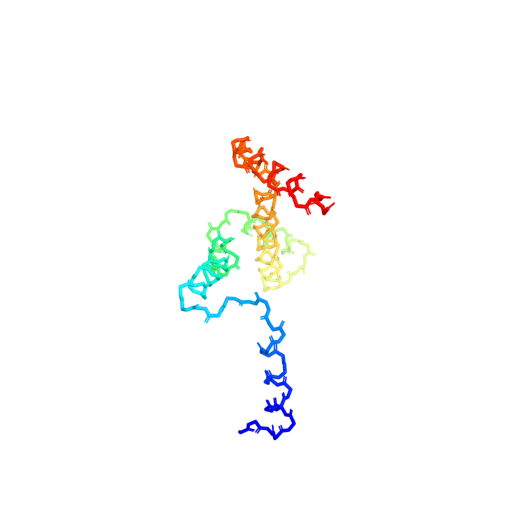 1.00 58.72 94 VAL A O 1
ATOM 738 N N . ASP A 1 95 ? 20.678 14.592 -21.431 1.00 63.66 95 ASP A N 1
ATOM 739 C CA . ASP A 1 95 ? 22.052 14.745 -21.882 1.00 63.66 95 ASP A CA 1
ATOM 740 C C . ASP A 1 95 ? 21.989 15.193 -23.350 1.00 63.66 95 ASP A C 1
ATOM 742 O O . ASP A 1 95 ? 21.887 14.374 -24.271 1.00 63.66 95 ASP A O 1
ATOM 746 N N . GLU A 1 96 ? 21.948 16.514 -23.554 1.00 58.47 96 GLU A N 1
ATOM 747 C CA . GLU A 1 96 ? 21.832 17.166 -24.863 1.00 58.47 96 GLU A CA 1
ATOM 748 C C . GLU A 1 96 ? 22.916 16.678 -25.832 1.00 58.47 96 GLU A C 1
ATOM 750 O O . GLU A 1 96 ? 22.688 16.620 -27.042 1.00 58.47 96 GLU A O 1
ATOM 755 N N . PHE A 1 97 ? 24.065 16.237 -25.313 1.00 58.38 97 PHE A N 1
ATOM 756 C CA . PHE A 1 97 ? 25.155 15.679 -26.103 1.00 58.38 97 PHE A CA 1
ATOM 757 C C . PHE A 1 97 ? 24.777 14.329 -26.739 1.00 58.38 97 PHE A C 1
ATOM 759 O O . PHE A 1 97 ? 24.959 14.127 -27.943 1.00 58.38 97 PHE A O 1
ATOM 766 N N . ASN A 1 98 ? 24.176 13.418 -25.966 1.00 57.62 98 ASN A N 1
ATOM 767 C CA . ASN A 1 98 ? 23.699 12.118 -26.460 1.00 57.62 98 ASN A CA 1
ATOM 768 C C . ASN A 1 98 ? 22.450 12.233 -27.350 1.00 57.62 98 ASN A C 1
ATOM 770 O O . ASN A 1 98 ? 22.250 11.416 -28.257 1.00 57.62 98 ASN A O 1
ATOM 774 N N . TRP A 1 99 ? 21.605 13.236 -27.103 1.00 58.88 99 TRP A N 1
ATOM 775 C CA . TRP A 1 99 ? 20.414 13.488 -27.915 1.00 58.88 99 TRP A CA 1
ATOM 776 C C . TRP A 1 99 ? 20.781 14.045 -29.300 1.00 58.88 99 TRP A C 1
ATOM 778 O O . TRP A 1 99 ? 20.319 13.521 -30.315 1.00 58.88 99 TRP A O 1
ATOM 788 N N . ASN A 1 100 ? 21.708 15.009 -29.358 1.00 58.47 100 ASN A N 1
ATOM 789 C CA . ASN A 1 100 ? 22.201 15.571 -30.618 1.00 58.47 100 ASN A CA 1
ATOM 790 C C . ASN A 1 100 ? 22.973 14.546 -31.461 1.00 58.47 100 ASN A C 1
ATOM 792 O O . ASN A 1 100 ? 22.810 14.515 -32.680 1.00 58.47 100 ASN A O 1
ATOM 796 N N . MET A 1 101 ? 23.753 13.651 -30.844 1.00 57.62 101 MET A N 1
ATOM 797 C CA . MET A 1 101 ? 24.453 12.591 -31.584 1.00 57.62 101 MET A CA 1
ATOM 798 C C . MET A 1 101 ? 23.501 11.589 -32.252 1.00 57.62 101 MET A C 1
ATOM 800 O O . MET A 1 101 ? 23.7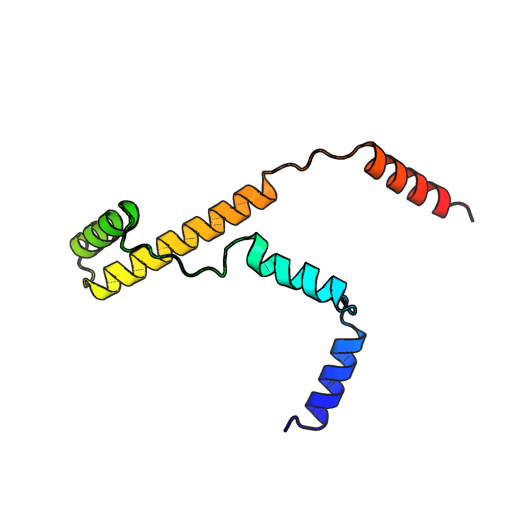64 11.160 -33.376 1.00 57.62 101 MET A O 1
ATOM 804 N N . ASN A 1 102 ? 22.375 11.253 -31.611 1.00 55.56 102 ASN A N 1
ATOM 805 C CA . ASN A 1 102 ? 21.355 10.385 -32.211 1.00 55.56 102 ASN A CA 1
ATOM 806 C C . ASN A 1 102 ? 20.606 11.065 -33.367 1.00 55.56 102 ASN A C 1
ATOM 808 O O . ASN A 1 102 ? 20.309 10.407 -34.360 1.00 55.56 102 ASN A O 1
ATOM 812 N N . LEU A 1 103 ? 20.330 12.370 -33.274 1.00 57.62 103 LEU A N 1
ATOM 813 C CA . LEU A 1 103 ? 19.713 13.126 -34.370 1.00 57.62 103 LEU A CA 1
ATOM 814 C C . LEU A 1 103 ? 20.641 13.263 -35.576 1.00 57.62 103 LEU A C 1
ATOM 816 O O . LEU A 1 103 ? 20.201 13.060 -36.707 1.00 57.62 103 LEU A O 1
ATOM 820 N N . VAL A 1 104 ? 21.926 13.543 -35.339 1.00 57.25 104 VAL A N 1
ATOM 821 C CA . VAL A 1 104 ? 22.934 13.576 -36.404 1.00 57.25 104 VAL A CA 1
ATOM 822 C C . VAL A 1 104 ? 23.022 12.205 -37.069 1.00 57.25 104 VAL A C 1
ATOM 824 O O . VAL A 1 104 ? 22.893 12.143 -38.283 1.00 57.25 104 VAL A O 1
ATOM 827 N N . ALA A 1 105 ? 23.115 11.110 -36.303 1.00 53.81 105 ALA A N 1
ATOM 828 C CA . ALA A 1 105 ? 23.160 9.744 -36.835 1.00 53.81 105 ALA A CA 1
ATOM 829 C C . ALA A 1 105 ? 21.921 9.347 -37.668 1.00 53.81 105 ALA A C 1
ATOM 831 O O . ALA A 1 105 ? 22.057 8.596 -38.632 1.00 53.81 105 ALA A O 1
ATOM 832 N N . MET A 1 106 ? 20.728 9.857 -37.337 1.00 54.31 106 MET A N 1
ATOM 833 C CA . MET A 1 106 ? 19.516 9.641 -38.143 1.00 54.31 106 MET A CA 1
ATOM 834 C C . MET A 1 106 ? 19.502 10.464 -39.439 1.00 54.31 106 MET A C 1
ATOM 836 O O . MET A 1 106 ? 18.941 10.004 -40.430 1.00 54.31 106 MET A O 1
ATOM 840 N N . GLY A 1 107 ? 20.134 11.643 -39.464 1.00 53.00 107 GLY A N 1
ATOM 841 C CA . GLY A 1 107 ? 20.260 12.467 -40.672 1.00 53.00 107 GLY A CA 1
ATOM 842 C C . GLY A 1 107 ? 21.209 11.881 -41.723 1.00 53.00 107 GLY A C 1
ATOM 843 O O . GLY A 1 107 ? 20.930 11.970 -42.910 1.00 53.00 107 GLY A O 1
ATOM 844 N N . ILE A 1 108 ? 22.286 11.211 -41.299 1.00 54.66 108 ILE A N 1
ATOM 845 C CA . ILE A 1 108 ? 23.289 10.607 -42.207 1.00 54.66 108 ILE A CA 1
ATOM 846 C C . ILE A 1 108 ? 22.826 9.280 -42.836 1.00 54.66 108 ILE A C 1
ATOM 848 O O . ILE A 1 108 ? 23.494 8.753 -43.717 1.00 54.66 108 ILE A O 1
ATOM 852 N N . GLY A 1 109 ? 21.704 8.714 -42.378 1.00 46.62 109 GLY A N 1
ATOM 853 C CA . GLY A 1 109 ? 21.132 7.470 -42.908 1.00 46.62 109 GLY A CA 1
ATOM 854 C C . GLY A 1 109 ? 20.125 7.655 -44.050 1.00 46.62 109 GLY A C 1
ATOM 855 O O . GLY 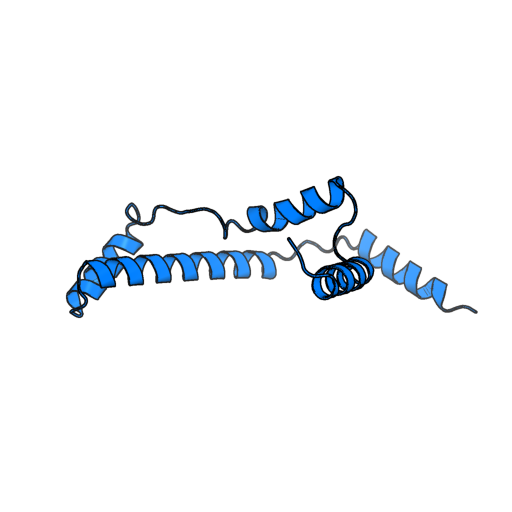A 1 109 ? 19.552 6.660 -44.492 1.00 46.62 109 GLY A O 1
ATOM 856 N N . LEU A 1 110 ? 19.871 8.894 -44.490 1.00 47.75 110 LEU A N 1
ATOM 857 C CA . LEU A 1 110 ? 18.892 9.221 -45.539 1.00 47.75 110 LEU A CA 1
ATOM 858 C C . LEU A 1 110 ? 19.510 9.619 -46.888 1.00 47.75 110 LEU A C 1
ATOM 860 O O . LEU A 1 110 ? 18.760 9.802 -47.845 1.00 47.75 110 LEU A O 1
ATOM 864 N N . ASP A 1 111 ? 20.837 9.669 -46.997 1.00 42.19 111 ASP A N 1
ATOM 865 C CA . ASP A 1 111 ? 21.516 9.923 -48.269 1.00 42.19 111 ASP A CA 1
ATOM 866 C C . ASP A 1 111 ? 21.903 8.586 -48.930 1.00 42.19 111 ASP A C 1
ATOM 868 O O . ASP A 1 111 ? 22.984 8.037 -48.697 1.00 42.19 111 ASP A O 1
ATOM 872 N N . VAL A 1 112 ? 20.962 8.045 -49.716 1.00 41.41 112 VAL A N 1
ATOM 873 C CA . VAL A 1 112 ? 21.216 7.086 -50.811 1.00 41.41 112 VAL A CA 1
ATOM 874 C C . VAL A 1 112 ? 21.617 7.862 -52.057 1.00 41.41 112 VAL A C 1
ATOM 876 O O . VAL A 1 112 ? 20.918 8.854 -52.362 1.00 41.41 112 VAL A O 1
#